Protein AF-A0A932IET2-F1 (afdb_monomer_lite)

Foldseek 3Di:
DDPVVVVVVLVVVLVVQCVPDLQSSLVVQLVVLVVQVVVLVVCVVVVHFDDDVNRTDDPVNSVVVSVVSNVVSVVSNVVVVVVVVVVVPPPDDPPD

Radius of gyration: 18.39 Å; chains: 1; bounding box: 52×21×54 Å

Secondary structure (DSSP, 8-state):
--THHHHHHHHHHHHHHHHH-HHHHHHHHHHHHHHHHHHHHHHHHTT--EEETTEEEPHHHHHHHHHHHHHHHHHHHHHHHHHHHHHHHS---S--

Structure (mmCIF, N/CA/C/O backbone):
data_AF-A0A932IET2-F1
#
_entry.id   AF-A0A932IET2-F1
#
loop_
_atom_site.group_PDB
_atom_site.id
_atom_site.type_symbol
_atom_site.label_atom_id
_atom_site.label_alt_id
_atom_site.label_comp_id
_atom_site.label_asym_id
_atom_site.label_entity_id
_atom_site.label_seq_id
_atom_site.pdbx_PDB_ins_code
_atom_site.Cartn_x
_atom_site.Cartn_y
_atom_site.Cartn_z
_atom_site.occupancy
_atom_site.B_iso_or_equiv
_atom_site.auth_seq_id
_atom_site.auth_comp_id
_atom_site.auth_asym_id
_atom_site.auth_atom_id
_atom_site.pdbx_PDB_model_num
ATOM 1 N N . MET A 1 1 ? 25.137 -8.279 0.607 1.00 49.91 1 MET A N 1
ATOM 2 C CA . MET A 1 1 ? 23.917 -9.034 0.976 1.00 49.91 1 MET A CA 1
ATOM 3 C C . MET A 1 1 ? 22.824 -8.691 -0.021 1.00 49.91 1 MET A C 1
ATOM 5 O O . MET A 1 1 ? 22.705 -7.511 -0.334 1.00 49.91 1 MET A O 1
ATOM 9 N N . PRO A 1 2 ? 22.093 -9.667 -0.580 1.00 60.03 2 PRO A N 1
ATOM 10 C CA . PRO A 1 2 ? 21.142 -9.384 -1.645 1.00 60.03 2 PRO A CA 1
ATOM 11 C C . PRO A 1 2 ? 19.944 -8.594 -1.098 1.00 60.03 2 PRO A C 1
ATOM 13 O O . PRO A 1 2 ? 19.428 -8.884 -0.019 1.00 60.03 2 PRO A O 1
ATOM 16 N N . VAL A 1 3 ? 19.521 -7.574 -1.851 1.00 59.56 3 VAL A N 1
ATOM 17 C CA . VAL A 1 3 ? 18.432 -6.624 -1.529 1.00 59.56 3 VAL A CA 1
ATOM 18 C C . VAL A 1 3 ? 17.121 -7.331 -1.147 1.00 59.56 3 VAL A C 1
ATOM 20 O O . VAL A 1 3 ? 16.324 -6.811 -0.372 1.00 59.56 3 VAL A O 1
ATOM 23 N N . THR A 1 4 ? 16.934 -8.564 -1.614 1.00 58.69 4 THR A N 1
ATOM 24 C CA . THR A 1 4 ? 15.808 -9.447 -1.290 1.00 58.69 4 THR A CA 1
ATOM 25 C C . THR A 1 4 ? 15.641 -9.727 0.205 1.00 58.69 4 THR A C 1
ATOM 27 O O . THR A 1 4 ? 14.509 -9.832 0.673 1.00 58.69 4 THR A O 1
ATOM 30 N N . VAL A 1 5 ? 16.731 -9.790 0.977 1.00 61.44 5 VAL A N 1
ATOM 31 C CA . VAL A 1 5 ? 16.674 -10.057 2.427 1.00 61.44 5 VAL A CA 1
ATOM 32 C C . VAL A 1 5 ? 16.018 -8.893 3.174 1.00 61.44 5 VAL A C 1
ATOM 34 O O . VAL A 1 5 ? 15.210 -9.111 4.073 1.00 61.44 5 VAL A O 1
ATOM 37 N N . TRP A 1 6 ? 16.288 -7.654 2.757 1.00 63.47 6 TRP A N 1
ATOM 38 C CA . TRP A 1 6 ? 15.720 -6.459 3.386 1.00 63.47 6 TRP A CA 1
ATOM 39 C C . TRP A 1 6 ? 14.212 -6.334 3.154 1.00 63.47 6 TRP A C 1
ATOM 41 O O . TRP A 1 6 ? 13.478 -5.965 4.069 1.00 63.47 6 TRP A O 1
ATOM 51 N N . ILE A 1 7 ? 13.737 -6.703 1.960 1.00 66.06 7 ILE A N 1
ATOM 52 C CA . ILE A 1 7 ? 12.306 -6.684 1.621 1.00 66.06 7 ILE A CA 1
ATOM 53 C C . ILE A 1 7 ? 11.545 -7.720 2.458 1.00 66.06 7 ILE A C 1
ATOM 55 O O . ILE A 1 7 ? 10.493 -7.410 3.013 1.00 66.06 7 ILE A O 1
ATOM 59 N N . ALA A 1 8 ? 12.094 -8.929 2.605 1.00 63.53 8 ALA A N 1
ATOM 60 C CA . ALA A 1 8 ? 11.482 -9.976 3.419 1.00 63.53 8 ALA A CA 1
ATOM 61 C C . ALA A 1 8 ? 11.374 -9.563 4.896 1.00 63.53 8 ALA A C 1
ATOM 63 O O . ALA A 1 8 ? 10.316 -9.717 5.504 1.00 63.53 8 ALA A O 1
ATOM 64 N N . VAL A 1 9 ? 12.432 -8.968 5.456 1.00 66.62 9 VAL A N 1
ATOM 65 C CA . VAL A 1 9 ? 12.423 -8.455 6.834 1.00 66.62 9 VAL A CA 1
ATOM 66 C C . VAL A 1 9 ? 11.388 -7.340 6.999 1.00 66.62 9 VAL A C 1
ATOM 68 O O . VAL A 1 9 ? 10.632 -7.361 7.968 1.00 66.62 9 VAL A O 1
ATOM 71 N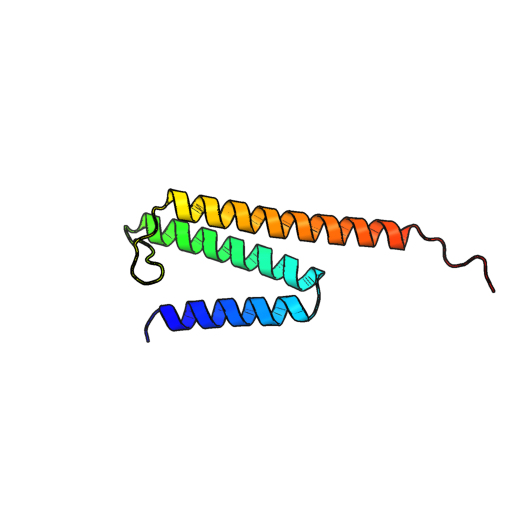 N . ALA A 1 10 ? 11.274 -6.415 6.041 1.00 66.06 10 ALA A N 1
ATOM 72 C CA . ALA A 1 10 ? 10.264 -5.357 6.085 1.00 66.06 10 ALA A CA 1
ATOM 73 C C . ALA A 1 10 ? 8.829 -5.917 6.083 1.00 66.06 10 ALA A C 1
ATOM 75 O O . ALA A 1 10 ? 8.000 -5.484 6.882 1.00 66.06 10 ALA A O 1
ATOM 76 N N . ILE A 1 11 ? 8.545 -6.924 5.248 1.00 69.75 11 ILE A N 1
ATOM 77 C CA . ILE A 1 11 ? 7.233 -7.592 5.194 1.00 69.75 11 ILE A CA 1
ATOM 78 C C . ILE A 1 11 ? 6.916 -8.291 6.523 1.00 69.75 11 ILE A C 1
ATOM 80 O O . ILE A 1 11 ? 5.799 -8.176 7.033 1.00 69.75 11 ILE A O 1
ATOM 84 N N . VAL A 1 12 ? 7.893 -8.984 7.113 1.00 68.12 12 VAL A N 1
ATOM 85 C CA . VAL A 1 12 ? 7.725 -9.661 8.408 1.00 68.12 12 VAL A CA 1
ATOM 86 C C . VAL A 1 12 ? 7.457 -8.646 9.518 1.00 68.12 12 VAL A C 1
ATOM 88 O O . VAL A 1 12 ? 6.540 -8.844 10.311 1.00 68.12 12 VAL A O 1
ATOM 91 N N . VAL A 1 13 ? 8.182 -7.526 9.543 1.00 65.31 13 VAL A N 1
ATOM 92 C CA . VAL A 1 13 ? 7.962 -6.457 10.528 1.00 65.31 13 VAL A CA 1
ATOM 93 C C . VAL A 1 13 ? 6.544 -5.890 10.413 1.00 65.31 13 VAL A C 1
ATOM 95 O O . VAL A 1 13 ? 5.886 -5.741 11.443 1.00 65.31 13 VAL A O 1
ATOM 98 N N . VAL A 1 14 ? 6.032 -5.657 9.197 1.00 58.72 14 VAL A N 1
ATOM 99 C CA . VAL A 1 14 ? 4.648 -5.186 8.953 1.00 58.72 14 VAL A CA 1
ATOM 100 C C . VAL A 1 14 ? 3.616 -6.183 9.466 1.00 58.72 14 VAL A C 1
ATOM 102 O O . VAL A 1 14 ? 2.657 -5.801 10.138 1.00 58.72 14 V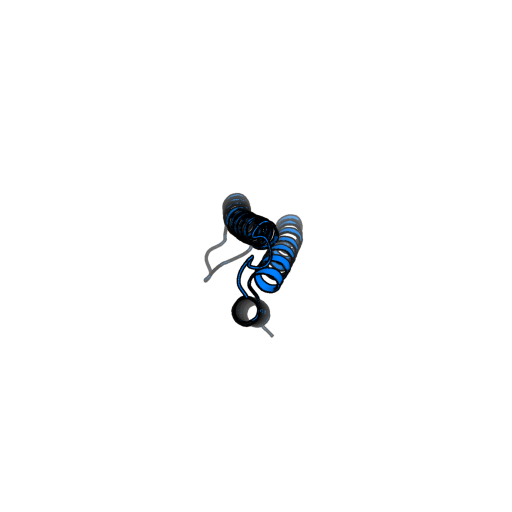AL A O 1
ATOM 105 N N . LEU A 1 15 ? 3.802 -7.468 9.156 1.00 61.16 15 LEU A N 1
ATOM 106 C CA . LEU A 1 15 ? 2.890 -8.533 9.577 1.00 61.16 15 LEU A CA 1
ATOM 107 C C . LEU A 1 15 ? 2.835 -8.654 11.100 1.00 61.16 15 LEU A C 1
ATOM 109 O O . LEU A 1 15 ? 1.750 -8.766 11.672 1.00 61.16 15 LEU A O 1
ATOM 113 N N . VAL A 1 16 ? 3.995 -8.579 11.754 1.00 59.38 16 VAL A N 1
ATOM 114 C CA . VAL A 1 16 ? 4.099 -8.615 13.214 1.00 59.38 16 VAL A CA 1
ATOM 115 C C . VAL A 1 16 ? 3.443 -7.375 13.823 1.00 59.38 16 VAL A C 1
ATOM 117 O O . VAL A 1 16 ? 2.643 -7.512 14.742 1.00 59.38 16 VAL A O 1
ATOM 120 N N . THR A 1 17 ? 3.678 -6.174 13.288 1.00 56.81 17 THR A N 1
ATOM 121 C CA . THR A 1 17 ? 3.088 -4.941 13.846 1.00 56.81 17 THR A CA 1
ATOM 122 C C . THR A 1 17 ? 1.576 -4.830 13.652 1.00 56.81 17 THR A C 1
ATOM 124 O O . THR A 1 17 ? 0.891 -4.345 14.555 1.00 56.81 17 THR A O 1
ATOM 127 N N . ARG A 1 18 ? 1.014 -5.357 12.555 1.00 54.19 18 ARG A N 1
ATOM 128 C CA . ARG A 1 18 ? -0.449 -5.447 12.359 1.00 54.19 18 ARG A CA 1
ATOM 129 C C . ARG A 1 18 ? -1.157 -6.284 13.434 1.00 54.19 18 ARG A C 1
ATOM 131 O O . ARG A 1 18 ? -2.332 -6.047 13.698 1.00 54.19 18 ARG A O 1
ATOM 138 N N . ARG A 1 19 ? -0.465 -7.239 14.067 1.00 57.72 19 ARG A N 1
ATOM 139 C CA . ARG A 1 19 ? -1.029 -8.126 15.102 1.00 57.72 19 ARG A CA 1
ATOM 140 C C . ARG A 1 19 ? -1.296 -7.407 16.433 1.00 57.72 19 ARG A C 1
ATOM 142 O O . ARG A 1 19 ? -2.193 -7.828 17.155 1.00 57.72 19 ARG A O 1
ATOM 149 N N . PHE A 1 20 ? -0.544 -6.353 16.764 1.00 59.22 20 PHE A N 1
ATOM 150 C CA . PHE A 1 20 ? -0.541 -5.781 18.121 1.00 59.22 20 PHE A CA 1
ATOM 151 C C . PHE A 1 20 ? -1.556 -4.652 18.355 1.00 59.22 20 PHE A C 1
ATOM 153 O O . PHE A 1 20 ? -2.012 -4.481 19.481 1.00 59.22 20 PHE A O 1
ATOM 160 N N . SER A 1 21 ? -1.953 -3.884 17.335 1.00 58.94 21 SER A N 1
ATOM 161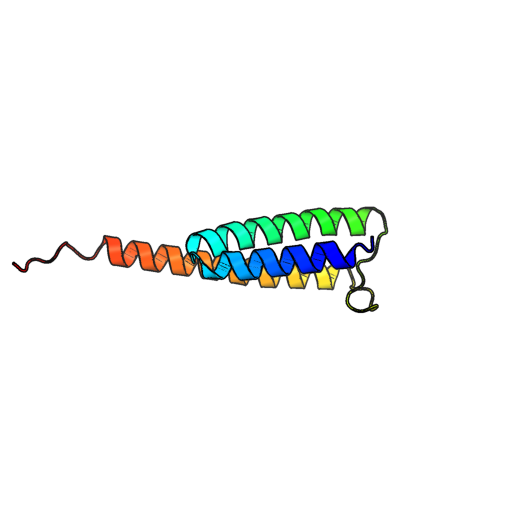 C CA . SER A 1 21 ? -3.045 -2.905 17.464 1.00 58.94 21 SER A CA 1
ATOM 162 C C . SER A 1 21 ? -3.567 -2.506 16.083 1.00 58.94 21 SER A C 1
ATOM 164 O O . SER A 1 21 ? -2.765 -2.067 15.265 1.00 58.94 21 SER A O 1
ATOM 166 N N . PRO A 1 22 ? -4.877 -2.600 15.793 1.00 64.62 22 PRO A N 1
ATOM 167 C CA . PRO A 1 22 ? -5.417 -2.271 14.469 1.00 64.62 22 PRO A CA 1
ATOM 168 C C . PRO A 1 22 ? -5.162 -0.810 14.059 1.00 64.62 22 PRO A C 1
ATOM 170 O O . PRO A 1 22 ? -4.927 -0.529 12.889 1.00 64.62 22 PRO A O 1
ATOM 173 N N . LEU A 1 23 ? -5.121 0.117 15.023 1.00 67.00 23 LEU A N 1
ATOM 174 C CA . LEU A 1 23 ? -4.784 1.526 14.779 1.00 67.00 23 LEU A CA 1
ATOM 175 C C . LEU A 1 23 ? -3.300 1.722 14.442 1.00 67.00 23 LEU A C 1
ATOM 177 O O . LEU A 1 23 ? -2.972 2.429 13.492 1.00 67.00 23 LEU A O 1
ATOM 181 N N . VAL A 1 24 ? -2.408 1.081 15.202 1.00 67.50 24 VAL A N 1
ATOM 182 C CA . VAL A 1 24 ? -0.956 1.149 14.959 1.00 67.50 24 VAL A CA 1
ATOM 183 C C . VAL A 1 24 ? -0.598 0.402 13.674 1.00 67.50 24 VAL A C 1
ATOM 185 O O . VAL A 1 24 ? 0.227 0.872 12.899 1.00 67.50 24 VAL A O 1
ATOM 188 N N . GLY A 1 25 ? -1.277 -0.713 13.407 1.00 67.81 25 GLY A N 1
ATOM 189 C CA . GLY A 1 25 ? -1.157 -1.510 12.195 1.00 67.81 25 GLY A CA 1
ATOM 190 C C . GLY A 1 25 ? -1.521 -0.723 10.942 1.00 67.81 25 GLY A C 1
ATOM 191 O O . GLY A 1 25 ? -0.742 -0.743 9.995 1.00 67.81 25 GLY A O 1
ATOM 192 N N . SER A 1 26 ? -2.632 0.024 10.943 1.00 69.12 26 SER A N 1
ATOM 193 C CA . SER A 1 26 ? -2.973 0.882 9.799 1.00 69.12 26 SER A CA 1
ATOM 194 C C . SER A 1 26 ? -2.064 2.101 9.667 1.00 69.12 26 SER A C 1
ATOM 196 O O . SER A 1 26 ? -1.684 2.450 8.552 1.00 69.12 26 SER A O 1
ATOM 198 N N . ALA A 1 27 ? -1.649 2.730 10.771 1.00 72.19 27 ALA A N 1
ATOM 199 C CA . ALA A 1 27 ? -0.689 3.834 10.710 1.00 72.19 27 ALA A CA 1
ATOM 200 C C . ALA A 1 27 ? 0.649 3.382 10.101 1.00 72.19 27 ALA A C 1
ATOM 202 O O . ALA A 1 27 ? 1.152 4.014 9.174 1.00 72.19 27 ALA A O 1
ATOM 203 N N . LEU A 1 28 ? 1.190 2.252 10.567 1.00 72.44 28 LEU A N 1
ATOM 204 C CA . LEU A 1 28 ? 2.412 1.657 10.026 1.00 72.44 28 LEU A CA 1
ATOM 205 C C . LEU A 1 28 ? 2.225 1.149 8.596 1.00 72.44 28 LEU A C 1
ATOM 207 O O . LEU A 1 28 ? 3.128 1.311 7.783 1.00 72.44 28 LEU A O 1
ATOM 211 N N . GLY A 1 29 ? 1.060 0.590 8.266 1.00 71.81 29 GLY A N 1
ATOM 212 C CA . GLY A 1 29 ? 0.717 0.162 6.913 1.00 71.81 29 GLY A CA 1
ATOM 213 C C . GLY A 1 29 ? 0.748 1.318 5.915 1.00 71.81 29 GLY A C 1
ATOM 214 O O . GLY A 1 29 ? 1.382 1.209 4.866 1.00 71.81 29 GLY A O 1
ATOM 215 N N . ILE A 1 30 ? 0.152 2.461 6.265 1.00 76.88 30 ILE A N 1
ATOM 216 C CA . ILE A 1 30 ? 0.203 3.691 5.458 1.00 76.88 30 ILE A CA 1
ATOM 217 C C . ILE A 1 30 ? 1.643 4.192 5.318 1.00 76.88 30 ILE A C 1
ATOM 219 O O . ILE A 1 30 ? 2.078 4.519 4.211 1.00 76.88 30 ILE A O 1
ATOM 223 N N . LEU A 1 31 ? 2.393 4.227 6.422 1.00 79.50 31 LEU A N 1
ATOM 224 C CA . LEU A 1 31 ? 3.783 4.683 6.443 1.00 79.50 31 LEU A CA 1
ATOM 225 C C . LEU A 1 31 ? 4.648 3.825 5.517 1.00 79.50 31 LEU A C 1
ATOM 227 O O . LEU A 1 31 ? 5.360 4.348 4.665 1.00 79.50 31 LEU A O 1
ATOM 231 N N . LEU A 1 32 ? 4.502 2.505 5.606 1.00 78.19 32 LEU A N 1
ATOM 232 C CA . LEU A 1 32 ? 5.270 1.557 4.813 1.00 78.19 32 LEU A CA 1
ATOM 233 C C . LEU A 1 32 ? 4.863 1.564 3.337 1.00 78.19 32 LEU A C 1
ATOM 235 O O . LEU A 1 32 ? 5.726 1.501 2.465 1.00 78.19 32 LEU A O 1
ATOM 239 N N . THR A 1 33 ? 3.570 1.724 3.048 1.00 81.00 33 THR A N 1
ATOM 240 C CA . THR A 1 33 ? 3.066 1.909 1.678 1.00 81.00 33 THR A CA 1
ATOM 241 C C . THR A 1 33 ? 3.631 3.187 1.059 1.00 81.00 33 THR A C 1
ATOM 243 O O . THR A 1 33 ? 4.058 3.184 -0.094 1.00 81.00 33 THR A O 1
ATOM 246 N N . THR A 1 34 ? 3.709 4.268 1.838 1.00 80.62 34 THR A N 1
ATOM 247 C CA . THR A 1 34 ? 4.296 5.545 1.405 1.00 80.62 34 THR A CA 1
ATOM 248 C C . THR A 1 34 ? 5.798 5.407 1.161 1.00 80.62 34 THR A C 1
ATOM 250 O O . THR A 1 34 ? 6.292 5.839 0.121 1.00 80.62 34 THR A O 1
ATOM 253 N N . SER A 1 35 ? 6.529 4.750 2.067 1.00 80.56 35 SER A N 1
ATOM 254 C CA . SER A 1 35 ? 7.956 4.465 1.888 1.00 80.56 35 SER A CA 1
ATOM 255 C C . SER A 1 35 ? 8.219 3.608 0.647 1.00 80.56 35 SER A C 1
ATOM 257 O O . SER A 1 35 ? 9.126 3.923 -0.119 1.00 80.56 35 SER A O 1
ATOM 259 N N . LEU A 1 36 ? 7.404 2.575 0.403 1.00 80.62 36 LEU A N 1
ATOM 260 C CA . LEU A 1 36 ? 7.475 1.744 -0.804 1.00 80.62 36 LEU A CA 1
ATOM 261 C C . LEU A 1 36 ? 7.194 2.548 -2.072 1.00 80.62 36 LEU A C 1
ATOM 263 O O . LEU A 1 36 ? 7.892 2.370 -3.067 1.00 80.62 36 LEU A O 1
ATOM 267 N N . LEU A 1 37 ? 6.206 3.444 -2.043 1.00 82.56 37 LEU A N 1
ATOM 268 C CA . LEU A 1 37 ? 5.872 4.294 -3.182 1.00 82.56 37 LEU A CA 1
ATOM 269 C C . LEU A 1 37 ? 7.030 5.232 -3.531 1.00 82.56 37 LEU A C 1
ATOM 271 O O . LEU A 1 37 ? 7.438 5.288 -4.689 1.00 82.56 37 LEU A O 1
ATOM 275 N N . VAL A 1 38 ? 7.577 5.938 -2.537 1.00 84.00 38 VAL A N 1
ATOM 276 C CA . VAL A 1 38 ? 8.712 6.858 -2.721 1.00 84.00 38 VAL A CA 1
ATOM 277 C C . VAL A 1 38 ? 9.932 6.099 -3.223 1.00 84.00 38 VAL A C 1
ATOM 279 O O . VAL A 1 38 ? 10.532 6.489 -4.225 1.00 84.00 38 VAL A O 1
ATOM 282 N N . TRP A 1 39 ? 10.266 4.986 -2.565 1.00 81.94 39 TRP A N 1
ATOM 283 C CA . TRP A 1 39 ? 11.375 4.136 -2.977 1.00 81.94 39 TRP A CA 1
ATOM 284 C C . TRP A 1 39 ? 11.186 3.646 -4.408 1.00 81.94 39 TRP A C 1
ATOM 286 O O . TRP A 1 39 ? 12.126 3.699 -5.199 1.00 81.94 39 TRP A O 1
ATOM 296 N N . GLY A 1 40 ? 9.966 3.243 -4.764 1.00 78.75 40 GLY A N 1
ATOM 297 C CA . GLY A 1 40 ? 9.685 2.731 -6.088 1.00 78.75 40 GLY A CA 1
ATOM 298 C C . GLY A 1 40 ? 9.735 3.768 -7.187 1.00 78.75 40 GLY A C 1
ATOM 299 O O . GLY A 1 40 ? 10.370 3.535 -8.211 1.00 78.75 40 GLY A O 1
ATOM 300 N N . ILE A 1 41 ? 9.154 4.945 -6.967 1.00 81.94 41 ILE A N 1
ATOM 301 C CA . ILE A 1 41 ? 9.274 6.063 -7.908 1.00 81.94 41 ILE A CA 1
ATOM 302 C C . ILE A 1 41 ? 10.749 6.408 -8.133 1.00 81.94 41 ILE A C 1
ATOM 304 O O . ILE A 1 41 ? 11.151 6.606 -9.279 1.00 81.94 41 ILE A O 1
ATOM 308 N N . TRP A 1 42 ? 11.556 6.427 -7.069 1.00 81.56 42 TRP A N 1
ATOM 309 C CA . TRP A 1 42 ? 12.990 6.673 -7.175 1.00 81.56 42 TRP A CA 1
ATOM 310 C C . TRP A 1 42 ? 13.690 5.579 -7.999 1.00 81.56 42 TRP A C 1
ATOM 312 O O . TRP A 1 42 ? 14.381 5.900 -8.966 1.00 81.56 42 TRP A O 1
ATOM 322 N N . THR A 1 43 ? 13.469 4.294 -7.704 1.00 79.50 43 THR A N 1
ATOM 323 C CA . THR A 1 43 ? 14.121 3.196 -8.450 1.00 79.50 43 THR A CA 1
ATOM 324 C C . THR A 1 43 ? 13.769 3.231 -9.935 1.00 79.50 43 THR A C 1
ATOM 326 O O . THR A 1 43 ? 14.674 3.216 -10.770 1.00 79.50 43 THR A O 1
ATOM 329 N N . TYR A 1 44 ? 12.484 3.396 -10.271 1.00 80.75 44 TYR A N 1
ATOM 330 C CA . TYR A 1 44 ? 12.050 3.535 -11.666 1.00 80.75 44 TYR A CA 1
ATOM 331 C C . TYR A 1 44 ? 12.616 4.797 -12.339 1.00 80.75 44 TYR A C 1
ATOM 333 O O . TYR A 1 44 ? 12.884 4.774 -13.538 1.00 80.75 44 TYR A O 1
ATOM 341 N N . GLY A 1 45 ? 12.820 5.889 -11.594 1.00 77.81 45 GLY A N 1
ATOM 342 C CA . GLY A 1 45 ? 13.413 7.131 -12.101 1.00 77.81 45 GLY A CA 1
ATOM 343 C C . GLY A 1 45 ? 14.901 7.018 -12.448 1.00 77.81 45 GLY A C 1
ATOM 344 O O . GLY A 1 45 ? 15.369 7.711 -13.345 1.00 77.81 45 GLY A O 1
ATOM 345 N N . GLN A 1 46 ? 15.637 6.115 -11.796 1.00 82.19 46 GLN A N 1
ATOM 346 C CA . GLN A 1 46 ? 17.043 5.825 -12.111 1.00 82.19 46 GLN A CA 1
ATOM 347 C C . GLN A 1 46 ? 17.218 4.786 -13.233 1.00 82.19 46 GLN A C 1
ATOM 349 O O . GLN A 1 46 ? 18.333 4.337 -13.486 1.00 82.19 46 GLN A O 1
ATOM 354 N N . GLY A 1 47 ? 16.132 4.371 -13.896 1.00 75.31 47 GLY A N 1
ATOM 355 C CA . GLY A 1 47 ? 16.154 3.284 -14.881 1.00 75.31 47 GLY A CA 1
ATOM 356 C C . GLY A 1 47 ? 16.247 1.887 -14.255 1.00 75.31 47 GLY A C 1
ATOM 357 O O . GLY A 1 47 ? 16.335 0.893 -14.974 1.00 75.31 47 GLY A O 1
ATOM 358 N N . GLY A 1 48 ? 16.195 1.792 -12.922 1.00 66.69 48 GLY A N 1
ATOM 359 C CA . GLY A 1 48 ? 16.122 0.534 -12.194 1.00 66.69 48 GLY A CA 1
ATOM 360 C C . GLY A 1 48 ? 14.713 -0.047 -12.273 1.00 66.69 48 GLY A C 1
ATOM 361 O O . GLY A 1 48 ? 13.768 0.497 -11.705 1.00 66.69 48 GLY A O 1
ATOM 362 N N . GLY A 1 49 ? 14.555 -1.165 -12.978 1.00 70.44 49 GLY A N 1
ATOM 363 C CA . GLY A 1 49 ? 13.319 -1.943 -12.929 1.00 70.44 49 GLY A CA 1
ATOM 364 C C . GLY A 1 49 ? 13.189 -2.681 -11.596 1.00 70.44 49 GLY A C 1
ATOM 365 O O . GLY A 1 49 ? 14.180 -3.166 -11.049 1.00 70.44 49 GLY A O 1
ATOM 366 N N . MET A 1 50 ? 11.968 -2.813 -11.078 1.00 71.19 50 MET A N 1
ATOM 367 C CA . MET A 1 50 ? 11.705 -3.786 -10.017 1.00 71.19 50 MET A CA 1
ATOM 368 C C . MET A 1 50 ? 11.406 -5.138 -10.640 1.00 71.19 50 MET A C 1
ATOM 370 O O . MET A 1 50 ? 10.548 -5.232 -11.512 1.00 71.19 50 MET A O 1
ATOM 374 N N . ALA A 1 51 ? 12.068 -6.187 -10.164 1.00 72.06 51 ALA A N 1
ATOM 375 C CA . ALA A 1 51 ? 11.714 -7.555 -10.504 1.00 72.06 51 ALA A CA 1
ATOM 376 C C . ALA A 1 51 ? 11.094 -8.240 -9.287 1.00 72.06 51 ALA A C 1
ATOM 378 O O . ALA A 1 51 ? 11.664 -8.217 -8.195 1.00 72.06 51 ALA A O 1
ATOM 379 N N . PHE A 1 52 ? 9.942 -8.872 -9.478 1.00 70.44 52 PHE A N 1
ATOM 380 C CA . PHE A 1 52 ? 9.327 -9.731 -8.474 1.00 70.44 52 PHE A CA 1
ATOM 381 C C . PHE A 1 52 ? 9.429 -11.173 -8.950 1.00 70.44 52 PHE A C 1
ATOM 383 O O . PHE A 1 52 ? 8.986 -11.497 -10.048 1.00 70.44 52 PHE A O 1
ATOM 390 N N . ALA A 1 53 ? 10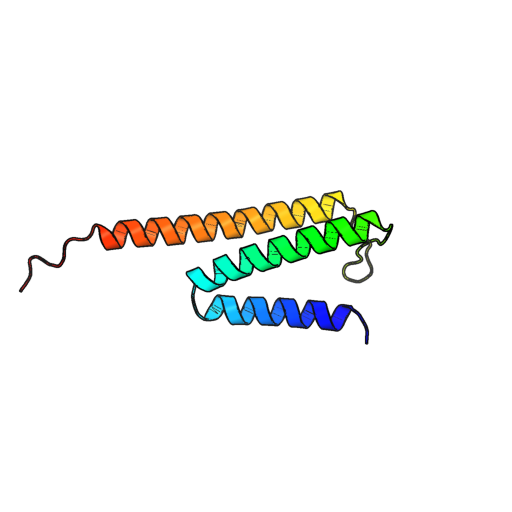.081 -12.025 -8.154 1.00 69.38 53 ALA A N 1
ATOM 391 C CA . ALA A 1 53 ? 10.376 -13.414 -8.520 1.00 69.38 53 ALA A CA 1
ATOM 392 C C . ALA A 1 53 ? 11.076 -13.570 -9.894 1.00 69.38 53 ALA A C 1
ATOM 394 O O . ALA A 1 53 ? 10.831 -14.525 -10.622 1.00 69.38 53 ALA A O 1
ATOM 395 N N . GLY A 1 54 ? 11.938 -12.614 -10.263 1.00 73.19 54 GLY A N 1
ATOM 396 C CA . GLY A 1 54 ? 12.650 -12.611 -11.549 1.00 73.19 54 GLY A CA 1
ATOM 397 C C . GLY A 1 54 ? 11.855 -12.044 -12.729 1.00 73.19 54 GLY A C 1
ATOM 398 O O . GLY A 1 54 ? 12.424 -11.864 -13.802 1.00 73.19 54 GLY A O 1
ATOM 399 N N . VAL A 1 55 ? 10.578 -11.697 -12.541 1.00 76.31 55 VAL A N 1
ATOM 400 C CA . VAL A 1 55 ? 9.752 -11.061 -13.574 1.00 76.31 55 VAL A CA 1
ATOM 401 C C . VAL A 1 55 ? 9.809 -9.541 -13.407 1.00 76.31 55 VAL A C 1
ATOM 403 O O . VAL A 1 55 ? 9.474 -9.047 -12.326 1.00 76.31 55 VAL A O 1
ATOM 406 N N . PRO A 1 56 ? 10.218 -8.775 -14.436 1.00 81.50 56 PRO A N 1
ATOM 407 C CA . PRO A 1 56 ? 10.208 -7.321 -14.371 1.00 81.50 56 PRO A CA 1
ATOM 408 C C . PRO A 1 56 ? 8.767 -6.821 -14.256 1.00 81.50 56 PRO A C 1
ATOM 410 O O . PRO A 1 56 ? 7.915 -7.122 -15.092 1.00 81.50 56 PRO A O 1
ATOM 413 N N . ILE A 1 57 ? 8.491 -6.050 -13.211 1.00 82.31 57 ILE A N 1
ATOM 414 C CA . ILE A 1 57 ? 7.202 -5.404 -13.014 1.00 82.31 57 ILE A CA 1
ATOM 415 C C . ILE A 1 57 ? 7.198 -4.098 -13.819 1.00 82.31 57 ILE A C 1
ATOM 417 O O . ILE A 1 57 ? 8.079 -3.255 -13.641 1.00 82.31 57 ILE A O 1
ATOM 421 N N . PRO A 1 58 ? 6.201 -3.878 -14.692 1.00 85.56 58 PRO A N 1
ATOM 422 C CA . PRO A 1 58 ? 6.011 -2.584 -15.327 1.00 85.56 58 PRO A CA 1
ATOM 423 C C . PRO A 1 58 ? 5.641 -1.524 -14.288 1.00 85.56 58 PRO A C 1
ATOM 425 O O . PRO A 1 58 ? 4.800 -1.764 -13.419 1.00 85.56 58 PRO A O 1
ATOM 428 N N . ARG A 1 59 ? 6.173 -0.306 -14.435 1.00 82.81 59 ARG A N 1
ATOM 429 C CA . ARG A 1 59 ? 5.885 0.831 -13.539 1.00 82.81 59 ARG A CA 1
ATOM 430 C C . ARG A 1 59 ? 4.389 1.017 -13.264 1.00 82.81 59 ARG A C 1
ATOM 432 O O . ARG A 1 59 ? 4.002 1.293 -12.134 1.00 82.81 59 ARG A O 1
ATOM 439 N N . ILE A 1 60 ? 3.550 0.847 -14.287 1.00 85.62 60 ILE A N 1
ATOM 440 C CA . ILE A 1 60 ? 2.100 1.026 -14.155 1.00 85.62 60 ILE A CA 1
ATOM 441 C C . ILE A 1 60 ? 1.461 -0.038 -13.256 1.00 85.62 60 ILE A C 1
ATOM 443 O O . ILE A 1 60 ? 0.606 0.284 -12.439 1.00 85.62 60 ILE A O 1
ATOM 447 N N . VAL A 1 61 ? 1.931 -1.286 -13.339 1.00 83.62 61 VAL A N 1
ATOM 448 C CA . VAL A 1 61 ? 1.449 -2.398 -12.510 1.00 83.62 61 VAL A CA 1
ATOM 449 C C . VAL A 1 61 ? 1.853 -2.179 -11.056 1.00 83.62 61 VAL A C 1
ATOM 451 O O . VAL A 1 61 ? 1.035 -2.354 -10.158 1.00 83.62 61 VAL A O 1
ATOM 454 N N . PHE A 1 62 ? 3.086 -1.723 -10.822 1.00 83.38 62 PHE A N 1
ATOM 455 C CA . PHE A 1 62 ? 3.553 -1.358 -9.485 1.00 83.38 62 PHE A CA 1
ATOM 456 C C . PHE A 1 62 ? 2.699 -0.248 -8.856 1.00 83.38 62 PHE A C 1
ATOM 458 O O . PHE A 1 62 ? 2.258 -0.377 -7.715 1.00 83.38 62 PHE A O 1
ATOM 465 N N . LEU A 1 63 ? 2.420 0.821 -9.608 1.00 84.50 63 LEU A N 1
ATOM 466 C CA . LEU A 1 63 ? 1.592 1.930 -9.128 1.00 84.50 63 LEU A CA 1
ATOM 467 C C . LEU A 1 63 ? 0.159 1.486 -8.817 1.00 84.50 63 LEU A C 1
ATOM 469 O O . LEU A 1 63 ? -0.381 1.883 -7.788 1.00 84.50 63 LEU A O 1
ATOM 473 N N . LEU A 1 64 ? -0.438 0.640 -9.661 1.00 87.25 64 LEU A N 1
ATOM 474 C CA . LEU A 1 64 ? -1.774 0.091 -9.420 1.00 87.25 64 LEU A CA 1
ATOM 475 C C . LEU A 1 64 ? -1.816 -0.795 -8.171 1.00 87.25 64 LEU A C 1
ATOM 477 O O . LEU A 1 64 ? -2.743 -0.667 -7.375 1.00 87.25 64 LEU A O 1
ATOM 481 N N . LEU A 1 65 ? -0.808 -1.647 -7.966 1.00 83.38 65 LEU A N 1
ATOM 482 C CA . LEU A 1 65 ? -0.694 -2.475 -6.763 1.00 83.38 65 LEU A CA 1
ATOM 483 C C . LEU A 1 65 ? -0.603 -1.619 -5.499 1.00 83.38 65 LEU A C 1
ATOM 485 O O . LEU A 1 65 ? -1.330 -1.871 -4.539 1.00 83.38 65 LEU A O 1
ATOM 489 N N . ILE A 1 66 ? 0.242 -0.584 -5.508 1.00 83.81 66 ILE A N 1
ATOM 490 C CA . ILE A 1 66 ? 0.346 0.334 -4.370 1.00 83.81 66 ILE A CA 1
ATOM 491 C C . ILE A 1 66 ? -0.957 1.105 -4.156 1.00 83.81 66 ILE A C 1
ATOM 493 O O . ILE A 1 66 ? -1.395 1.222 -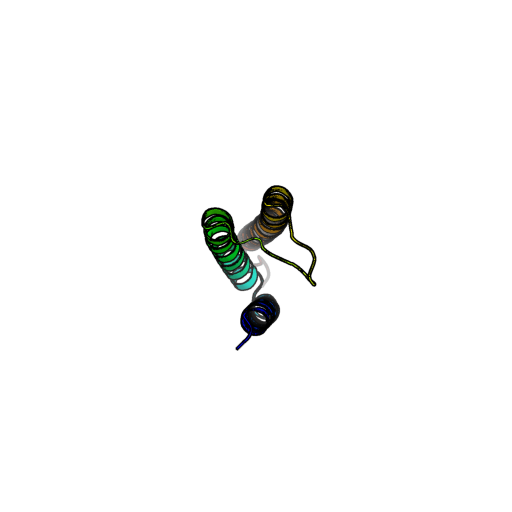3.016 1.00 83.81 66 ILE A O 1
ATOM 497 N N . ALA A 1 67 ? -1.603 1.597 -5.213 1.00 83.62 67 ALA A N 1
ATOM 498 C CA . ALA A 1 67 ? -2.868 2.319 -5.095 1.00 83.62 67 ALA A CA 1
ATOM 499 C C . ALA A 1 67 ? -3.980 1.435 -4.506 1.00 83.62 67 ALA A C 1
ATOM 501 O O . ALA A 1 67 ? -4.692 1.863 -3.596 1.00 83.62 67 ALA A O 1
ATOM 502 N N . ALA A 1 68 ? -4.093 0.187 -4.970 1.00 83.69 68 ALA A N 1
ATOM 503 C CA . ALA A 1 68 ? -5.042 -0.783 -4.434 1.00 83.69 68 ALA A CA 1
ATOM 504 C C . ALA A 1 68 ? -4.761 -1.087 -2.955 1.00 83.69 68 ALA A C 1
ATOM 506 O O . ALA A 1 68 ? -5.674 -1.069 -2.128 1.00 83.69 68 ALA A O 1
ATOM 507 N N . TRP A 1 69 ? -3.490 -1.302 -2.605 1.00 81.38 69 TRP A N 1
ATOM 508 C CA . TRP A 1 69 ? -3.078 -1.565 -1.228 1.00 81.38 69 TRP A CA 1
ATOM 509 C C . TRP A 1 69 ? -3.346 -0.375 -0.301 1.00 81.38 69 TRP A C 1
ATOM 511 O O . TRP A 1 69 ? -3.894 -0.537 0.790 1.00 81.38 69 TRP A O 1
ATOM 521 N N . PHE A 1 70 ? -3.026 0.836 -0.757 1.00 80.44 70 PHE A N 1
ATOM 522 C CA . PHE A 1 70 ? -3.304 2.072 -0.034 1.00 80.44 70 PHE A CA 1
ATOM 523 C C . PHE A 1 70 ? -4.805 2.261 0.204 1.00 80.44 70 PHE A C 1
ATOM 525 O O . PHE A 1 70 ? -5.208 2.637 1.302 1.00 80.44 70 PHE A O 1
ATOM 532 N N . GLY A 1 71 ? -5.642 1.943 -0.788 1.00 83.56 71 GLY A N 1
ATOM 533 C CA . GLY A 1 71 ? -7.098 1.964 -0.643 1.00 83.56 71 GLY A CA 1
ATOM 534 C C . GLY A 1 71 ? -7.596 1.025 0.458 1.00 83.56 71 GLY A C 1
ATOM 535 O O . GLY A 1 71 ? -8.443 1.417 1.260 1.00 83.56 71 GLY A O 1
ATOM 536 N N . VAL A 1 72 ? -7.030 -0.183 0.556 1.00 83.06 72 VAL A N 1
ATOM 537 C CA . VAL A 1 72 ? -7.369 -1.149 1.616 1.00 83.06 72 VAL A CA 1
ATOM 538 C C . VAL A 1 72 ? -6.972 -0.625 3.000 1.00 83.06 72 VAL A C 1
ATOM 540 O O . VAL A 1 72 ? -7.759 -0.730 3.946 1.00 83.06 72 VAL A O 1
ATOM 543 N N . GLU A 1 73 ? -5.785 -0.029 3.136 1.00 79.06 73 GLU A N 1
ATOM 544 C CA . GLU A 1 73 ? -5.346 0.584 4.399 1.00 79.06 73 GLU A CA 1
ATOM 545 C C . GLU A 1 73 ? -6.216 1.781 4.792 1.00 79.06 73 GLU A C 1
ATOM 547 O O . GLU A 1 73 ? -6.671 1.873 5.933 1.00 79.06 73 GLU A O 1
ATOM 552 N N . ALA A 1 74 ? -6.520 2.667 3.840 1.00 80.38 74 ALA A N 1
ATOM 553 C CA . ALA A 1 74 ? -7.391 3.815 4.065 1.00 80.38 74 ALA A CA 1
ATOM 554 C C . ALA A 1 74 ? -8.800 3.381 4.499 1.00 80.38 74 ALA A C 1
ATOM 556 O O . ALA A 1 74 ? -9.372 3.952 5.430 1.00 80.38 74 ALA A O 1
ATOM 557 N N . PHE A 1 75 ? -9.346 2.335 3.874 1.00 83.12 75 PHE A N 1
ATOM 558 C CA . PHE A 1 75 ? -10.643 1.773 4.240 1.00 83.12 75 PHE A CA 1
ATOM 559 C C . PHE A 1 75 ? -10.630 1.150 5.641 1.00 83.12 75 PHE A C 1
ATOM 561 O O . PHE A 1 75 ? -11.563 1.355 6.418 1.00 83.12 75 PHE A O 1
ATOM 568 N N . SER A 1 76 ? -9.553 0.446 5.997 1.00 81.12 76 SER A N 1
ATOM 569 C CA . SER A 1 76 ? -9.376 -0.150 7.328 1.00 81.12 76 SER A CA 1
ATOM 570 C C . SER A 1 76 ? -9.283 0.923 8.416 1.00 81.12 76 SER A C 1
ATOM 572 O O . SER A 1 76 ? -9.955 0.831 9.446 1.00 81.12 76 SER A O 1
ATOM 574 N N . LEU A 1 77 ? -8.529 1.996 8.156 1.00 79.62 77 LEU A N 1
ATOM 575 C CA . LEU A 1 77 ? -8.442 3.153 9.044 1.00 79.62 77 LEU A CA 1
ATOM 576 C C . LEU A 1 77 ? -9.807 3.838 9.204 1.00 79.62 77 LEU A C 1
ATOM 578 O O . LEU A 1 77 ? -10.210 4.170 10.320 1.00 79.62 77 LEU A O 1
ATOM 582 N N . TRP A 1 78 ? -10.545 4.019 8.105 1.00 82.75 78 TRP A N 1
ATOM 583 C CA . TRP A 1 78 ? -11.878 4.618 8.135 1.00 82.75 78 TRP A CA 1
ATOM 584 C C . TRP A 1 78 ? -12.863 3.790 8.966 1.00 82.75 78 TRP A C 1
ATOM 586 O O . TRP A 1 78 ? -13.580 4.348 9.801 1.00 82.75 78 TRP A O 1
ATOM 596 N N . GLN A 1 79 ? -12.857 2.463 8.813 1.00 84.50 79 GLN A N 1
ATOM 597 C CA . GLN A 1 79 ? -13.660 1.569 9.649 1.00 84.50 79 GLN A CA 1
ATOM 598 C C . GLN A 1 79 ? -13.280 1.665 11.129 1.00 84.50 79 GLN A C 1
ATOM 600 O O .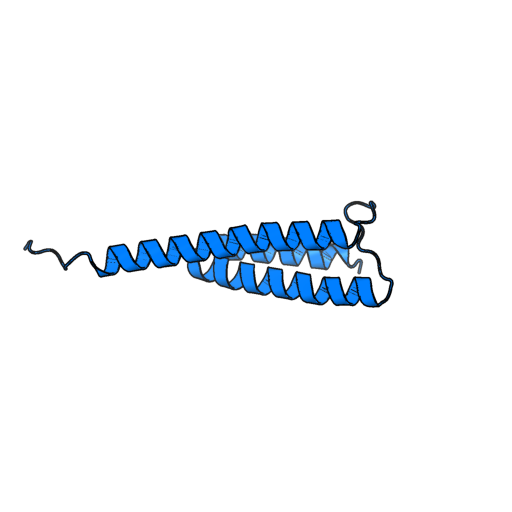 GLN A 1 79 ? -14.165 1.779 11.979 1.00 84.50 79 GLN A O 1
ATOM 605 N N . ALA A 1 80 ? -11.983 1.678 11.449 1.00 80.06 80 ALA A N 1
ATOM 606 C CA . ALA A 1 80 ? -11.507 1.804 12.826 1.00 80.06 80 ALA A CA 1
ATOM 607 C C . ALA A 1 80 ? -11.937 3.136 13.469 1.00 80.06 80 ALA A C 1
ATOM 609 O O . ALA A 1 80 ? -12.370 3.166 14.625 1.00 80.06 80 ALA A O 1
ATOM 610 N N . LEU A 1 81 ? -11.883 4.237 12.712 1.00 81.19 81 LEU A N 1
ATOM 611 C CA . LEU A 1 81 ? -12.365 5.551 13.147 1.00 81.19 81 LEU A CA 1
ATOM 612 C C . LEU A 1 81 ? -13.883 5.564 13.356 1.00 81.19 81 LEU A C 1
ATOM 614 O O . LEU A 1 81 ? -14.363 6.099 14.360 1.00 81.19 81 LEU A O 1
ATOM 618 N N . LYS A 1 82 ? -14.644 4.948 12.443 1.00 84.19 82 LYS A N 1
ATOM 619 C CA . LYS A 1 82 ? -16.104 4.832 12.552 1.00 84.19 82 LYS A CA 1
ATOM 620 C C . LYS A 1 82 ? -16.511 4.025 13.789 1.00 84.19 82 LYS A C 1
ATOM 622 O O . LYS A 1 82 ? -17.374 4.470 14.540 1.00 84.19 82 LYS A O 1
ATOM 627 N N . ALA A 1 83 ? -15.852 2.894 14.045 1.00 81.56 83 ALA A N 1
ATOM 628 C CA . ALA A 1 83 ? -16.100 2.057 15.219 1.00 81.56 83 ALA A CA 1
ATOM 629 C C . ALA A 1 83 ? -15.788 2.785 16.539 1.00 81.56 83 ALA A C 1
ATOM 631 O O . ALA A 1 83 ? -16.539 2.662 17.505 1.00 81.56 83 ALA A O 1
ATOM 632 N N . ARG A 1 84 ? -14.719 3.595 16.579 1.00 79.00 84 ARG A N 1
ATOM 633 C CA . ARG A 1 84 ? -14.405 4.443 17.741 1.00 79.00 84 ARG A CA 1
ATOM 634 C C . ARG A 1 84 ? -15.470 5.503 18.007 1.00 79.00 84 ARG A C 1
ATOM 636 O O . ARG A 1 84 ? -15.818 5.714 19.162 1.00 79.00 84 ARG A O 1
ATOM 643 N N . ARG A 1 85 ? -15.984 6.163 16.962 1.00 80.88 85 ARG A N 1
ATOM 644 C CA . ARG A 1 85 ? -17.049 7.171 17.113 1.00 80.88 85 ARG A CA 1
ATOM 645 C C . ARG A 1 85 ? -18.330 6.581 17.694 1.00 80.88 85 ARG A C 1
ATOM 647 O O . ARG A 1 85 ? -18.933 7.227 18.537 1.00 80.88 85 ARG A O 1
ATOM 654 N N . LEU A 1 86 ? -18.713 5.377 17.267 1.00 77.94 86 LEU A N 1
ATOM 655 C CA . LEU A 1 86 ? -19.915 4.704 17.768 1.00 77.94 86 LEU A CA 1
ATOM 656 C C . LEU A 1 86 ? -19.799 4.374 19.265 1.00 77.94 86 LEU A C 1
ATOM 658 O O . LEU A 1 86 ? -20.694 4.720 20.022 1.00 77.94 86 LEU A O 1
ATOM 662 N N . ARG A 1 87 ? -18.657 3.832 19.713 1.00 71.44 87 ARG A N 1
ATOM 663 C CA . ARG A 1 87 ? -18.409 3.539 21.142 1.00 71.44 87 ARG A CA 1
ATOM 664 C C . ARG A 1 87 ? -18.307 4.782 22.027 1.00 71.44 87 ARG A C 1
ATOM 666 O O . ARG A 1 87 ? -18.561 4.705 23.216 1.00 71.44 87 ARG A O 1
ATOM 673 N N . ALA A 1 88 ? -17.900 5.922 21.469 1.00 71.75 88 ALA A N 1
ATOM 674 C CA . ALA A 1 88 ? -17.847 7.188 22.204 1.00 71.75 88 ALA A CA 1
ATOM 675 C C . ALA A 1 88 ? -19.228 7.852 22.365 1.00 71.75 88 ALA A C 1
ATOM 677 O O . ALA A 1 88 ? -19.354 8.801 23.133 1.00 71.75 88 ALA A O 1
ATOM 678 N N . GLN A 1 89 ? -20.232 7.396 21.608 1.00 66.88 89 GLN A N 1
ATOM 679 C CA . GLN A 1 89 ? -21.613 7.875 21.686 1.00 66.88 89 GLN A CA 1
ATOM 680 C C . GLN A 1 89 ? -22.521 6.954 22.502 1.00 66.88 89 GLN A C 1
ATOM 682 O O . GLN A 1 89 ? -23.645 7.355 22.785 1.00 66.88 89 GLN A O 1
ATOM 687 N N . GLU A 1 90 ? -22.057 5.761 22.887 1.00 64.75 90 GLU A N 1
ATOM 688 C CA . GLU A 1 90 ? -22.727 4.954 23.906 1.00 64.75 90 GLU A CA 1
ATOM 689 C C . GLU A 1 90 ? -22.619 5.705 25.244 1.00 64.75 90 GLU A C 1
ATOM 691 O O . GLU A 1 90 ? -21.505 5.896 25.745 1.00 64.75 90 GLU A O 1
ATOM 696 N N . PRO A 1 91 ? -23.735 6.228 25.789 1.00 64.69 91 PRO A N 1
ATOM 697 C CA . PRO A 1 91 ? -23.718 6.860 27.098 1.00 64.69 91 PRO A CA 1
ATOM 698 C C . PRO A 1 91 ? -23.252 5.828 28.136 1.00 64.69 91 PRO A C 1
ATOM 700 O O . PRO A 1 91 ? -23.606 4.655 28.004 1.00 64.69 91 PRO A O 1
ATOM 703 N N . PRO A 1 92 ? -22.453 6.231 29.145 1.00 66.19 92 PRO A N 1
ATOM 704 C CA . PRO A 1 92 ? -22.123 5.343 30.253 1.00 66.19 92 PRO A CA 1
ATOM 705 C C . PRO A 1 92 ? -23.439 4.830 30.829 1.00 66.19 92 PRO A C 1
ATOM 707 O O . PRO A 1 92 ? -24.340 5.637 31.065 1.00 66.19 92 PRO A O 1
ATOM 710 N N . ASP A 1 93 ? -23.555 3.509 30.950 1.00 64.38 93 ASP A N 1
ATOM 711 C CA . ASP A 1 93 ? -24.757 2.819 31.400 1.00 64.38 93 ASP A CA 1
ATOM 712 C C . ASP A 1 93 ? -25.500 3.619 32.475 1.00 64.38 93 ASP A C 1
ATOM 714 O O . ASP A 1 93 ? -24.990 3.888 33.564 1.00 64.38 93 ASP A O 1
ATOM 718 N N . ALA A 1 94 ? -26.742 3.979 32.154 1.00 62.28 94 ALA A N 1
ATOM 719 C CA . ALA A 1 94 ? -27.775 4.284 33.129 1.00 62.28 94 ALA A CA 1
ATOM 720 C C . ALA A 1 94 ? -28.204 2.965 33.796 1.00 62.28 94 ALA A C 1
ATOM 722 O O . ALA A 1 94 ? -29.335 2.507 33.638 1.00 62.28 94 ALA A O 1
ATOM 723 N N . GLY A 1 95 ? -27.257 2.327 34.475 1.00 67.94 95 GLY A N 1
ATOM 724 C CA . GLY A 1 95 ? -27.401 1.011 35.068 1.00 67.94 95 GLY A CA 1
ATOM 725 C C . GLY A 1 95 ? -26.209 0.701 35.956 1.00 67.94 95 GLY A C 1
ATOM 726 O O . GLY A 1 95 ? -25.328 -0.042 35.545 1.00 67.94 95 GLY A O 1
ATOM 727 N N . GLU A 1 96 ? -26.154 1.352 37.117 1.00 49.03 96 GLU A N 1
ATOM 728 C CA . GLU A 1 96 ? -26.250 0.739 38.456 1.00 49.03 96 GLU A CA 1
ATOM 729 C C . GLU A 1 96 ? -26.520 1.829 39.507 1.00 49.03 96 GLU A C 1
ATOM 731 O O . GLU A 1 96 ? -25.853 2.889 39.465 1.00 49.03 96 GLU A O 1
#

pLDDT: mean 73.49, std 9.44, range [49.03, 87.25]

Sequence (96 aa):
MPVTVWIAVAIVVVLVTRRFSPLVGSALGILLTTSLLVWGIWTYGQGGGMAFAGVPIPRIVFLLLIAAWFGVEAFSLWQALKARRLRAQEPPDAGE